Protein AF-V5GC15-F1 (afdb_monomer)

Nearest PDB structures (foldseek):
  6skg-assembly1_Bf  TM=6.246E-01  e=8.481E-03  Thermococcus kodakarensis
  5b0o-assembly1_A  TM=6.763E-01  e=3.079E-02  Salmonella enterica subsp. enterica serovar Typhimurium str. LT2
  5b0o-assembly3_C  TM=6.846E-01  e=6.380E-02  Salmonella enterica subsp. enterica serovar Typhimurium str. LT2
  2gpj-assembly1_A  TM=6.402E-01  e=5.077E-01  Shewanella putrefaciens CN-32
  2xzl-assembly1_A  TM=5.345E-01  e=3.242E-01  Saccharomyces cerevisiae

Secondary structure (DSSP, 8-state):
-EE--EEETTEEEEE-TTGGGT-S---TT-EEEEE-SS-TTSPPEEEEEEEE-SSEEEEEE-HHHHHH-SS--EEEEEE--HHHHHHHHHHHHHHHHHT-HHHHS-SS------S----HHHHTTS--------------

Foldseek 3Di:
DKFWFDDDDQWTKTFDPPVQVCVVVDDFFKKKWWADPVDPPDDIWIWTFHDDDNGITTIHTPPVCVVVRDGDITDIDIGGDCVVVVVVVVCVVCCCVPVNCCRVPNPDDDDDPDPDDDDVVNVPPPDPDDDDDDDDDDDD

Structure (mmCIF, N/CA/C/O backbone):
data_AF-V5GC15-F1
#
_entry.id   AF-V5GC15-F1
#
loop_
_atom_site.group_PDB
_atom_site.id
_atom_site.type_symbol
_atom_site.label_atom_id
_atom_site.label_alt_id
_atom_site.label_comp_id
_atom_site.label_asym_id
_atom_site.label_entity_id
_atom_site.label_seq_id
_atom_site.pdbx_PDB_ins_code
_atom_site.Cartn_x
_atom_site.Cartn_y
_atom_site.Cartn_z
_atom_site.occupancy
_atom_site.B_iso_or_equiv
_atom_site.auth_seq_id
_atom_site.auth_comp_id
_atom_site.auth_asym_id
_atom_site.auth_atom_id
_atom_site.pdbx_PDB_model_num
ATOM 1 N N . ASP A 1 1 ? -13.168 9.710 4.640 1.00 65.94 1 ASP A N 1
ATOM 2 C CA . ASP A 1 1 ? -14.064 8.603 5.012 1.00 65.94 1 ASP A CA 1
ATOM 3 C C . ASP A 1 1 ? -13.703 8.046 6.367 1.00 65.94 1 ASP A C 1
ATOM 5 O O . ASP A 1 1 ? -12.525 8.026 6.722 1.00 65.94 1 ASP A O 1
ATOM 9 N N . LYS A 1 2 ? -14.730 7.679 7.137 1.00 83.88 2 LYS A N 1
ATOM 10 C CA . LYS A 1 2 ? -14.585 6.936 8.389 1.00 83.88 2 LYS A CA 1
ATOM 11 C C . LYS A 1 2 ? -14.631 5.451 8.054 1.00 83.88 2 LYS A C 1
ATOM 13 O O . LYS A 1 2 ? -15.447 5.060 7.225 1.00 83.88 2 LYS A O 1
ATOM 18 N N . ALA A 1 3 ? -13.772 4.659 8.673 1.00 87.31 3 ALA A N 1
ATOM 19 C CA . ALA A 1 3 ? -13.795 3.215 8.540 1.00 87.31 3 ALA A CA 1
ATOM 20 C C . ALA A 1 3 ? -13.461 2.561 9.879 1.00 87.31 3 ALA A C 1
ATOM 22 O O . ALA A 1 3 ? -12.637 3.072 10.646 1.00 87.31 3 ALA A O 1
ATOM 23 N N . CYS A 1 4 ? -14.080 1.414 10.119 1.00 92.81 4 CYS A N 1
ATOM 24 C CA . CYS A 1 4 ? -13.675 0.484 11.154 1.00 92.81 4 CYS A CA 1
ATOM 25 C C . CYS A 1 4 ? -12.743 -0.577 10.552 1.00 92.81 4 CYS A C 1
ATOM 27 O O . CYS A 1 4 ? -12.696 -0.794 9.337 1.00 92.81 4 CYS A O 1
ATOM 29 N N . PHE A 1 5 ? -11.974 -1.224 11.417 1.00 94.25 5 PHE A N 1
ATOM 30 C CA . PHE A 1 5 ? -11.102 -2.324 11.055 1.00 94.25 5 PHE A CA 1
ATOM 31 C C . PHE A 1 5 ? -11.655 -3.633 11.601 1.00 94.25 5 PHE A C 1
ATOM 33 O O . PHE A 1 5 ? -12.234 -3.677 12.684 1.00 94.25 5 PHE A O 1
ATOM 40 N N . ILE A 1 6 ? -11.412 -4.718 10.875 1.00 94.88 6 ILE A N 1
ATOM 41 C CA . ILE A 1 6 ? -11.763 -6.067 11.317 1.00 94.88 6 ILE A CA 1
ATOM 42 C C . ILE A 1 6 ? -10.481 -6.742 11.825 1.00 94.88 6 ILE A C 1
ATOM 44 O O . ILE A 1 6 ? -9.557 -6.937 11.026 1.00 94.88 6 ILE A O 1
ATOM 48 N N . PRO A 1 7 ? -10.380 -7.094 13.121 1.00 94.12 7 PRO A N 1
ATOM 49 C CA . PRO A 1 7 ? -9.256 -7.873 13.629 1.00 94.12 7 PRO A CA 1
ATOM 50 C C . PRO A 1 7 ? -9.195 -9.247 12.957 1.00 94.12 7 PRO A C 1
ATOM 52 O O . PRO A 1 7 ? -10.193 -9.966 12.901 1.00 94.12 7 PRO A O 1
ATOM 55 N N . TYR A 1 8 ? -8.024 -9.618 12.446 1.00 93.94 8 TYR A N 1
ATOM 56 C CA . TYR A 1 8 ? -7.781 -10.922 11.834 1.00 93.94 8 TYR A CA 1
ATOM 57 C C . TYR A 1 8 ? -6.325 -11.324 12.064 1.00 93.94 8 TYR A C 1
ATOM 59 O O . TYR A 1 8 ? -5.417 -10.727 11.481 1.00 93.94 8 TYR A O 1
ATOM 67 N N . GLU A 1 9 ? -6.108 -12.352 12.887 1.00 92.38 9 GLU A N 1
ATOM 68 C CA . GLU A 1 9 ? -4.765 -12.779 13.305 1.00 92.38 9 GLU A CA 1
ATOM 69 C C . GLU A 1 9 ? -3.941 -11.566 13.796 1.00 92.38 9 GLU A C 1
ATOM 71 O O . GLU A 1 9 ? -4.405 -10.819 14.653 1.00 92.38 9 GLU A O 1
ATOM 76 N N . ASP A 1 10 ? -2.763 -11.326 13.212 1.00 92.75 10 ASP A N 1
ATOM 77 C CA . ASP A 1 10 ? -1.878 -10.201 13.540 1.00 92.75 10 ASP A CA 1
ATOM 78 C C . ASP A 1 10 ? -2.120 -8.948 12.667 1.00 92.75 10 ASP A C 1
ATOM 80 O O . ASP A 1 10 ? -1.217 -8.111 12.492 1.00 92.75 10 ASP A O 1
ATOM 84 N N . PHE A 1 11 ? -3.295 -8.841 12.041 1.00 96.44 11 PHE A N 1
ATOM 85 C CA . PHE A 1 11 ? -3.646 -7.788 11.090 1.00 96.44 11 PHE A CA 1
ATOM 86 C C . PHE A 1 11 ? -4.961 -7.095 11.447 1.00 96.44 11 PHE A C 1
ATOM 88 O O . PHE A 1 11 ? -5.868 -7.665 12.049 1.00 96.44 11 PHE A O 1
ATOM 95 N N . LEU A 1 12 ? -5.069 -5.850 10.988 1.00 96.00 12 LEU A N 1
ATOM 96 C CA . LEU A 1 12 ? -6.317 -5.101 10.938 1.00 96.00 12 LEU A CA 1
ATOM 97 C C . LEU A 1 12 ? -6.746 -4.988 9.476 1.00 96.00 12 LEU A C 1
ATOM 99 O O . LEU A 1 12 ? -6.004 -4.465 8.641 1.00 96.00 12 LEU A O 1
ATOM 103 N N . LEU A 1 13 ? -7.917 -5.525 9.147 1.00 95.12 13 LEU A N 1
ATOM 104 C CA . LEU A 1 13 ? -8.446 -5.500 7.787 1.00 95.12 13 LEU A CA 1
ATOM 105 C C . LEU A 1 13 ? -9.234 -4.218 7.570 1.00 95.12 13 LEU A C 1
ATOM 107 O O . LEU A 1 13 ? -10.092 -3.872 8.375 1.00 95.12 13 LEU A O 1
ATOM 111 N N . LEU A 1 14 ? -8.960 -3.554 6.453 1.00 93.31 14 LEU A N 1
ATOM 112 C CA . LEU A 1 14 ? -9.747 -2.437 5.948 1.00 93.31 14 LEU A CA 1
ATOM 113 C C . LEU A 1 14 ? -10.526 -2.906 4.720 1.00 93.31 14 LEU A C 1
ATOM 115 O O . LEU A 1 14 ? -9.918 -3.335 3.733 1.00 93.31 14 LEU A O 1
ATOM 119 N N . GLU A 1 15 ? -11.853 -2.845 4.785 1.00 90.62 15 GLU A N 1
ATOM 120 C CA . GLU A 1 15 ? -12.709 -3.086 3.624 1.00 90.62 15 GLU A CA 1
ATOM 121 C C . GLU A 1 15 ? -12.656 -1.878 2.685 1.00 90.62 15 GLU A C 1
ATOM 123 O O . GLU A 1 15 ? -12.752 -0.728 3.114 1.00 90.62 15 GLU A O 1
ATOM 128 N N . ILE A 1 16 ? -12.447 -2.141 1.396 1.00 84.50 16 ILE A N 1
ATOM 129 C CA . ILE A 1 16 ? -12.393 -1.108 0.364 1.00 84.50 16 ILE A CA 1
ATOM 130 C C . ILE A 1 16 ? -13.253 -1.569 -0.801 1.00 84.50 16 ILE A C 1
ATOM 132 O O . ILE A 1 16 ? -12.946 -2.560 -1.475 1.00 84.50 16 ILE A O 1
ATOM 136 N N . GLU A 1 17 ? -14.329 -0.828 -1.047 1.00 77.19 17 GLU A N 1
ATOM 137 C CA . GLU A 1 17 ? -15.184 -1.051 -2.204 1.00 77.19 17 GLU A CA 1
ATOM 138 C C . GLU A 1 17 ? -14.372 -0.912 -3.498 1.00 77.19 17 GLU A C 1
ATOM 140 O O . GLU A 1 17 ? -13.526 -0.029 -3.639 1.00 77.19 17 GLU A O 1
ATOM 145 N N . ASN A 1 18 ? -14.620 -1.810 -4.452 1.00 68.44 18 ASN A N 1
ATOM 146 C CA . ASN A 1 18 ? -13.980 -1.820 -5.773 1.00 68.44 18 ASN A CA 1
ATOM 147 C C . ASN A 1 18 ? -12.443 -1.956 -5.766 1.00 68.44 18 ASN A C 1
ATOM 149 O O . ASN A 1 18 ? -11.779 -1.638 -6.753 1.00 68.44 18 ASN A O 1
ATOM 153 N N . LEU A 1 19 ? -11.852 -2.527 -4.709 1.00 6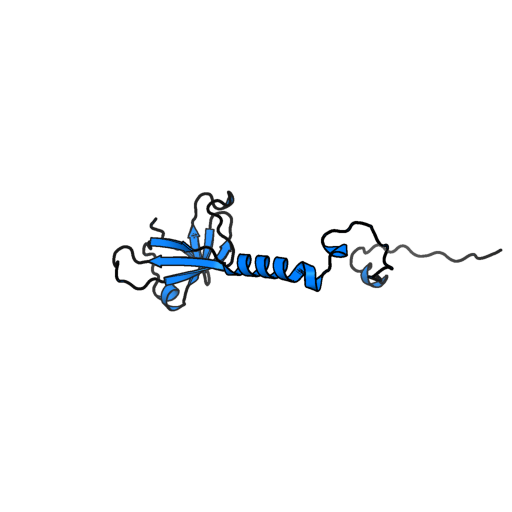8.06 19 LEU A N 1
ATOM 154 C CA . LEU A 1 19 ? -10.411 -2.814 -4.649 1.00 68.06 19 LEU A CA 1
ATOM 155 C C . LEU A 1 19 ? -9.916 -3.669 -5.837 1.00 68.06 19 LEU A C 1
ATOM 157 O O . LEU A 1 19 ? -8.820 -3.445 -6.358 1.00 68.06 19 LEU A O 1
ATOM 161 N N . SER A 1 20 ? -10.742 -4.603 -6.322 1.00 61.19 20 SER A N 1
ATOM 162 C CA . SER A 1 20 ? -10.445 -5.434 -7.497 1.00 61.19 20 SER A CA 1
ATOM 163 C C . SER A 1 20 ? -10.303 -4.643 -8.803 1.00 61.19 20 SER A C 1
ATOM 165 O O . SER A 1 20 ? -9.629 -5.113 -9.719 1.00 61.19 20 SER A O 1
ATOM 167 N N . GLU A 1 21 ? -10.861 -3.431 -8.892 1.00 62.88 21 GLU A N 1
ATOM 168 C CA . GLU A 1 21 ? -10.718 -2.542 -10.057 1.00 62.88 21 GLU A CA 1
ATOM 169 C C . GLU A 1 21 ? -9.375 -1.784 -10.076 1.00 62.88 21 GLU A C 1
ATOM 171 O O . GLU A 1 21 ? -9.104 -1.014 -10.999 1.00 62.88 21 GLU A O 1
ATOM 176 N N . ARG A 1 22 ? -8.498 -2.008 -9.079 1.00 60.31 22 ARG A N 1
ATOM 177 C CA . ARG A 1 22 ? -7.205 -1.314 -8.894 1.00 60.31 22 ARG A CA 1
ATOM 178 C C . ARG A 1 22 ? -7.330 0.211 -8.759 1.00 60.31 22 ARG A C 1
ATOM 180 O O . ARG A 1 22 ? -6.350 0.932 -8.978 1.00 60.31 22 ARG A O 1
ATOM 187 N N . ARG A 1 23 ? -8.512 0.717 -8.398 1.00 62.56 23 ARG A N 1
ATOM 188 C CA . ARG A 1 23 ? -8.752 2.128 -8.082 1.00 62.56 23 ARG A CA 1
ATOM 189 C C . ARG A 1 23 ? -9.539 2.229 -6.773 1.00 62.56 23 ARG A C 1
ATOM 191 O O . ARG A 1 23 ? -10.684 1.800 -6.750 1.00 62.56 23 ARG A O 1
ATOM 198 N N . PRO A 1 24 ? -8.953 2.812 -5.713 1.00 63.44 24 PRO A N 1
ATOM 199 C CA . PRO A 1 24 ? -7.611 3.408 -5.645 1.00 63.44 24 PRO A CA 1
ATOM 200 C C . PRO A 1 24 ? -6.470 2.379 -5.790 1.00 63.44 24 PRO A C 1
ATOM 202 O O . PRO A 1 24 ? -6.609 1.211 -5.438 1.00 63.44 24 PRO A O 1
ATOM 205 N N . SER A 1 25 ? -5.328 2.813 -6.340 1.00 78.81 25 SER A N 1
ATOM 206 C CA . SER A 1 25 ? -4.153 1.963 -6.582 1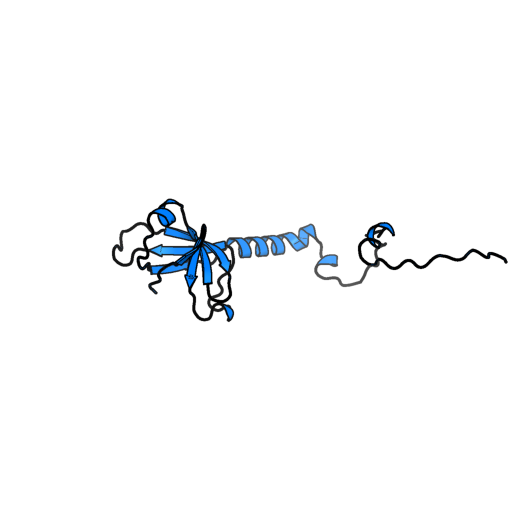.00 78.81 25 SER A CA 1
ATOM 207 C C . SER A 1 25 ? -3.387 1.716 -5.282 1.00 78.81 25 SER A C 1
ATOM 209 O O . SER A 1 25 ? -2.387 2.381 -5.013 1.00 78.81 25 SER A O 1
ATOM 211 N N . ILE A 1 26 ? -3.887 0.798 -4.464 1.00 86.00 26 ILE A N 1
ATOM 212 C CA . ILE A 1 26 ? -3.253 0.409 -3.206 1.00 86.00 26 ILE A CA 1
ATOM 213 C C . ILE A 1 26 ? -2.295 -0.740 -3.481 1.00 86.00 26 ILE A C 1
ATOM 215 O O . ILE A 1 26 ? -2.684 -1.776 -4.025 1.00 86.00 26 ILE A O 1
ATOM 219 N N . VAL A 1 27 ? -1.036 -0.555 -3.104 1.00 86.25 27 VAL A N 1
ATOM 220 C CA . VAL A 1 27 ? 0.018 -1.552 -3.279 1.00 86.25 27 VAL A CA 1
ATOM 221 C C . VAL A 1 27 ? 0.678 -1.902 -1.953 1.00 86.25 27 VAL A C 1
ATOM 223 O O . VAL A 1 27 ? 0.577 -1.191 -0.955 1.00 86.25 27 VAL A O 1
ATOM 226 N N . LEU A 1 28 ? 1.385 -3.030 -1.951 1.00 90.12 28 LEU A N 1
ATOM 227 C CA . LEU A 1 28 ? 2.189 -3.449 -0.810 1.00 90.12 28 LEU A CA 1
ATOM 228 C C . LEU A 1 28 ? 3.189 -2.355 -0.422 1.00 90.12 28 LEU A C 1
ATOM 230 O O . LEU A 1 28 ? 3.910 -1.821 -1.270 1.00 90.12 28 LEU A O 1
ATOM 234 N N . GLY A 1 29 ? 3.254 -2.059 0.872 1.00 90.56 29 GLY A N 1
ATOM 235 C CA . GLY A 1 29 ? 4.133 -1.033 1.419 1.00 90.56 29 GLY A CA 1
ATOM 236 C C . GLY A 1 29 ? 3.553 0.381 1.427 1.00 90.56 29 GLY A C 1
ATOM 237 O O . GLY A 1 29 ? 4.238 1.285 1.912 1.00 90.56 29 GLY A O 1
ATOM 238 N N . ASP A 1 30 ? 2.344 0.596 0.899 1.00 91.38 30 ASP A N 1
ATOM 239 C CA . ASP A 1 30 ? 1.630 1.859 1.091 1.00 91.38 30 ASP A CA 1
ATOM 240 C C . ASP A 1 30 ? 1.329 2.076 2.572 1.00 91.38 30 ASP A C 1
ATOM 242 O O . ASP A 1 30 ? 1.084 1.133 3.329 1.00 91.38 30 ASP A O 1
ATOM 246 N N . LYS A 1 31 ? 1.367 3.338 2.992 1.00 93.50 31 LYS A N 1
ATOM 247 C CA . LYS A 1 31 ? 1.077 3.717 4.370 1.00 93.50 31 LYS A CA 1
ATOM 248 C C . LYS A 1 31 ? -0.400 4.041 4.514 1.00 93.50 31 LYS A C 1
ATOM 250 O O . LYS A 1 31 ? -0.999 4.657 3.634 1.00 93.50 31 LYS A O 1
ATOM 255 N N . VAL A 1 32 ? -0.963 3.686 5.654 1.00 93.44 32 VAL A N 1
ATOM 256 C CA . VAL A 1 32 ? -2.319 4.038 6.057 1.00 93.44 32 VAL A CA 1
ATOM 257 C C . VAL A 1 32 ? -2.229 4.807 7.360 1.00 93.44 32 VAL A C 1
ATOM 259 O O . VAL A 1 32 ? -1.678 4.314 8.336 1.00 93.44 32 VAL A O 1
ATOM 262 N N . ILE A 1 33 ? -2.741 6.030 7.360 1.00 94.25 33 ILE A N 1
ATOM 263 C CA . ILE A 1 33 ? -2.819 6.880 8.542 1.00 94.25 33 ILE A CA 1
ATOM 264 C C . ILE A 1 33 ? -4.247 6.805 9.072 1.00 94.25 33 ILE A C 1
ATOM 266 O O . ILE A 1 33 ? -5.190 7.082 8.328 1.00 94.25 33 ILE A O 1
ATOM 270 N N . ALA A 1 34 ? -4.388 6.410 10.333 1.00 93.88 34 ALA A N 1
ATOM 271 C CA . ALA A 1 34 ? -5.648 6.367 11.056 1.00 93.88 34 ALA A CA 1
ATOM 272 C C . ALA A 1 34 ? -5.667 7.480 12.111 1.00 93.88 34 ALA A C 1
ATOM 274 O O . ALA A 1 34 ? -4.835 7.495 13.020 1.00 93.88 34 ALA A O 1
ATOM 275 N N . SER A 1 35 ? -6.626 8.396 11.986 1.00 93.38 35 SER A N 1
ATOM 276 C CA . SER A 1 35 ? -6.807 9.538 12.888 1.00 93.38 35 SER A CA 1
ATOM 277 C C . SER A 1 35 ? -8.148 9.435 13.601 1.00 93.38 35 SER A C 1
ATOM 279 O O . SER A 1 35 ? -9.158 9.096 12.979 1.00 93.38 35 SER A O 1
ATOM 281 N N . ASP A 1 36 ? -8.176 9.744 14.895 1.00 90.94 36 ASP A N 1
ATOM 282 C CA . ASP A 1 36 ? -9.422 9.797 15.660 1.00 90.94 36 ASP A CA 1
ATOM 283 C C . ASP A 1 36 ? -10.281 10.981 15.164 1.00 90.94 36 ASP A C 1
ATOM 285 O O . ASP A 1 36 ? -9.854 12.137 15.267 1.00 90.94 36 ASP A O 1
ATOM 289 N N . PRO A 1 37 ? -11.484 10.739 14.608 1.00 87.06 37 PRO A N 1
ATOM 290 C CA . PRO A 1 37 ? -12.321 11.804 14.063 1.00 87.06 37 PRO A CA 1
ATOM 291 C C . PRO A 1 37 ? -12.861 12.757 15.141 1.00 87.06 37 PRO A C 1
ATOM 293 O O . PRO A 1 37 ? -13.209 13.897 14.823 1.00 87.06 37 PRO A O 1
ATOM 296 N N . SER A 1 38 ? -12.941 12.305 16.394 1.00 85.38 38 SER A N 1
ATOM 297 C CA . SER A 1 38 ? -13.448 13.078 17.531 1.00 85.38 38 SER A CA 1
ATOM 298 C C . SER A 1 38 ? -12.352 13.919 18.183 1.00 85.38 38 SER A C 1
ATOM 300 O O . SER A 1 38 ? -12.634 14.980 18.741 1.00 85.38 38 SER A O 1
ATOM 302 N N . ASN A 1 39 ? -11.092 13.490 18.073 1.00 85.69 39 ASN A N 1
ATOM 303 C CA . ASN A 1 39 ? -9.945 14.179 18.652 1.00 85.69 39 ASN A CA 1
ATOM 304 C C . ASN A 1 39 ? -8.987 14.707 17.573 1.00 85.69 39 ASN A C 1
ATOM 306 O O . ASN A 1 39 ? -7.981 14.080 17.249 1.00 85.69 39 ASN A O 1
ATOM 310 N N . LYS A 1 40 ? -9.255 15.919 17.070 1.00 76.38 40 LYS A N 1
ATOM 311 C CA . LYS A 1 40 ? -8.435 16.568 16.026 1.00 76.38 40 LYS A CA 1
ATOM 312 C C . LYS A 1 40 ? -6.980 16.853 16.429 1.00 76.38 40 LYS A C 1
ATOM 314 O O . LYS A 1 40 ? -6.153 17.047 15.548 1.00 76.38 40 LYS A O 1
ATOM 319 N N . ASN A 1 41 ? -6.679 16.893 17.728 1.00 80.44 41 ASN A N 1
ATOM 320 C CA . ASN A 1 41 ? -5.321 17.048 18.264 1.00 80.44 41 ASN A CA 1
ATOM 321 C C . ASN A 1 41 ? -4.743 15.716 18.779 1.00 80.44 41 ASN A C 1
ATOM 323 O O . ASN A 1 41 ? -3.718 15.705 19.464 1.00 80.44 41 ASN A O 1
ATOM 327 N N . GLY A 1 42 ? -5.424 14.603 18.501 1.00 81.25 42 GLY A N 1
ATOM 328 C CA . GLY A 1 42 ? -4.992 13.268 18.876 1.00 81.25 42 GLY A CA 1
ATOM 329 C C . GLY A 1 42 ? -3.756 12.813 18.105 1.00 81.25 42 GLY A C 1
ATOM 330 O O . GLY A 1 42 ? -3.354 13.408 17.108 1.00 81.25 42 GLY A O 1
ATOM 331 N N . MET A 1 43 ? -3.145 11.733 18.589 1.00 88.00 43 MET A N 1
ATOM 332 C CA . MET A 1 43 ? -2.070 11.062 17.864 1.00 88.00 43 MET A CA 1
ATOM 333 C C . MET A 1 43 ? -2.636 10.294 16.669 1.00 88.00 43 MET A C 1
ATOM 335 O O . MET A 1 43 ? -3.598 9.539 16.815 1.00 88.00 43 MET A O 1
ATOM 339 N N . ASP A 1 44 ? -1.984 10.454 15.523 1.00 92.75 44 ASP A N 1
ATOM 340 C CA . ASP A 1 44 ? -2.214 9.636 14.340 1.00 92.75 44 ASP A CA 1
ATOM 341 C C . ASP A 1 44 ? -1.485 8.296 14.468 1.00 92.75 44 ASP A C 1
ATOM 343 O O . ASP A 1 44 ? -0.347 8.224 14.945 1.00 92.75 44 ASP A O 1
ATOM 347 N N . PHE A 1 45 ? -2.122 7.234 13.986 1.00 93.50 45 PHE A N 1
ATOM 348 C CA . PHE A 1 45 ? -1.539 5.900 13.950 1.00 93.50 45 PHE A CA 1
ATOM 349 C C . PHE A 1 45 ? -1.146 5.539 12.523 1.00 93.50 45 PHE A C 1
ATOM 351 O O . PHE A 1 45 ? -1.961 5.598 11.603 1.00 93.50 45 PHE A O 1
ATOM 358 N N . GLU A 1 46 ? 0.115 5.154 12.336 1.00 94.56 46 GLU A N 1
ATOM 359 C CA . GLU A 1 46 ? 0.626 4.700 11.046 1.00 94.56 46 GLU A CA 1
ATOM 360 C C . GLU A 1 46 ? 0.560 3.170 10.963 1.00 94.56 46 GLU A C 1
ATOM 362 O O . GLU A 1 46 ? 1.068 2.452 11.828 1.00 94.56 46 GLU A O 1
ATOM 367 N N . GLY A 1 47 ? -0.058 2.684 9.893 1.00 94.56 47 GLY A N 1
ATOM 368 C CA . GLY A 1 47 ? -0.060 1.294 9.473 1.00 94.56 47 GLY A CA 1
ATOM 369 C C . GLY A 1 47 ? 0.513 1.140 8.071 1.00 94.56 47 GLY A C 1
ATOM 370 O O . GLY A 1 47 ? 0.621 2.098 7.306 1.00 94.56 47 GLY A O 1
ATOM 371 N N . CYS A 1 48 ? 0.893 -0.083 7.725 1.00 94.94 48 CYS A N 1
ATOM 372 C CA . CYS A 1 48 ? 1.443 -0.423 6.418 1.00 94.94 48 CYS A CA 1
ATOM 373 C C . CYS A 1 48 ? 0.626 -1.536 5.759 1.00 94.94 48 CYS A C 1
ATOM 375 O O . CYS A 1 48 ? 0.242 -2.506 6.418 1.00 94.94 48 CYS A O 1
ATOM 377 N N . VAL A 1 49 ? 0.393 -1.407 4.453 1.00 94.12 49 VAL A N 1
ATOM 378 C CA . VAL A 1 49 ? -0.259 -2.429 3.632 1.00 94.12 49 VAL A CA 1
ATOM 379 C C . VAL A 1 49 ? 0.666 -3.629 3.475 1.00 94.12 49 VAL A C 1
ATOM 381 O O . VAL A 1 49 ? 1.693 -3.556 2.798 1.00 94.12 49 VAL A O 1
ATOM 384 N N . HIS A 1 50 ? 0.280 -4.750 4.082 1.00 94.31 50 HIS A N 1
ATOM 385 C CA . HIS A 1 50 ? 1.061 -5.985 4.074 1.00 94.31 50 HIS A CA 1
ATOM 386 C C . HIS A 1 50 ? 0.542 -7.018 3.071 1.00 94.31 50 HIS A C 1
ATOM 388 O O . HIS A 1 50 ? 1.318 -7.795 2.519 1.00 94.31 50 HIS A O 1
ATOM 394 N N . LYS A 1 51 ? -0.768 -7.019 2.806 1.00 92.62 51 LYS A N 1
ATOM 395 C CA . LYS A 1 51 ? -1.406 -7.879 1.803 1.00 92.62 51 LYS A CA 1
ATOM 396 C C . LYS A 1 51 ? -2.628 -7.176 1.221 1.00 92.62 51 LYS A C 1
ATOM 398 O O . LYS A 1 51 ? -3.322 -6.450 1.927 1.00 92.62 51 LYS A O 1
ATOM 403 N N . VAL A 1 52 ? -2.899 -7.408 -0.060 1.00 90.25 52 VAL A N 1
ATOM 404 C CA . VAL A 1 52 ? -4.081 -6.888 -0.762 1.00 90.25 52 VAL A CA 1
ATOM 405 C C . VAL A 1 52 ? -4.911 -8.082 -1.225 1.00 90.25 52 VAL A C 1
ATOM 407 O O . VAL A 1 52 ? -4.423 -8.919 -1.982 1.00 90.25 52 VAL A O 1
ATOM 410 N N . GLY A 1 53 ? -6.130 -8.204 -0.704 1.00 87.88 53 GLY A N 1
ATOM 411 C CA . GLY A 1 53 ? -7.120 -9.191 -1.130 1.00 87.88 53 GLY A CA 1
ATOM 412 C C . GLY A 1 53 ? -8.074 -8.625 -2.185 1.00 87.88 53 GLY A C 1
ATOM 413 O O . GLY A 1 53 ? -7.852 -7.549 -2.729 1.00 87.88 53 GLY A O 1
ATOM 414 N N . ALA A 1 54 ? -9.166 -9.343 -2.460 1.00 83.56 54 ALA A N 1
ATOM 415 C CA . ALA A 1 54 ? -10.161 -8.904 -3.445 1.00 83.56 54 ALA A CA 1
ATOM 416 C C . ALA A 1 54 ? -11.013 -7.712 -2.964 1.00 83.56 54 ALA A C 1
ATOM 418 O O . ALA A 1 54 ? -11.349 -6.845 -3.763 1.00 83.56 54 ALA A O 1
ATOM 419 N N . LYS A 1 55 ? -11.356 -7.683 -1.669 1.00 87.19 55 LYS A N 1
ATOM 420 C CA . LYS A 1 55 ? -12.187 -6.640 -1.027 1.00 87.19 55 LYS A CA 1
ATOM 421 C C . LYS A 1 55 ? -11.566 -6.030 0.232 1.00 87.19 55 LYS A C 1
ATOM 423 O O . LYS A 1 55 ? -12.047 -5.025 0.736 1.00 87.19 55 LYS A O 1
ATOM 428 N N . HIS A 1 56 ? -10.498 -6.643 0.739 1.00 91.12 56 HIS A N 1
ATOM 429 C CA . HIS A 1 56 ? -9.876 -6.266 2.003 1.00 91.12 56 HIS A CA 1
ATOM 430 C C . HIS A 1 56 ? -8.393 -5.993 1.808 1.00 91.12 56 HIS A C 1
ATOM 432 O O . HIS A 1 56 ? -7.706 -6.715 1.078 1.00 91.12 56 HIS A O 1
ATOM 438 N N . VAL A 1 57 ? -7.893 -4.994 2.522 1.00 92.88 57 VAL A N 1
ATOM 439 C CA . VAL A 1 57 ? -6.468 -4.712 2.661 1.00 92.88 57 VAL A CA 1
ATOM 440 C C . VAL A 1 57 ? -6.036 -5.091 4.070 1.00 92.88 57 VAL A C 1
ATOM 442 O O . VAL A 1 57 ? -6.670 -4.697 5.042 1.00 92.88 57 VAL A O 1
ATOM 445 N N . PHE A 1 58 ? -4.956 -5.857 4.180 1.00 95.75 58 PHE A N 1
ATOM 446 C CA . PHE A 1 58 ? -4.404 -6.303 5.453 1.00 95.75 58 PHE A CA 1
ATOM 447 C C . PHE A 1 58 ? -3.356 -5.297 5.902 1.00 95.75 58 PHE A C 1
ATOM 449 O O . PHE A 1 58 ? -2.324 -5.121 5.240 1.00 95.75 58 PHE A O 1
ATOM 456 N N . LEU A 1 59 ? -3.630 -4.638 7.021 1.00 95.88 59 LEU A N 1
ATOM 457 C CA . LEU A 1 59 ? -2.797 -3.584 7.568 1.00 95.88 59 LEU A CA 1
ATOM 458 C C . LEU A 1 59 ? -2.087 -4.070 8.820 1.00 95.88 59 LEU A C 1
ATOM 460 O O . LEU A 1 59 ? -2.666 -4.752 9.668 1.00 95.88 59 LEU A O 1
ATOM 464 N N . LYS A 1 60 ? -0.826 -3.669 8.950 1.00 96.31 60 LYS A N 1
ATOM 465 C CA . LYS A 1 60 ? -0.0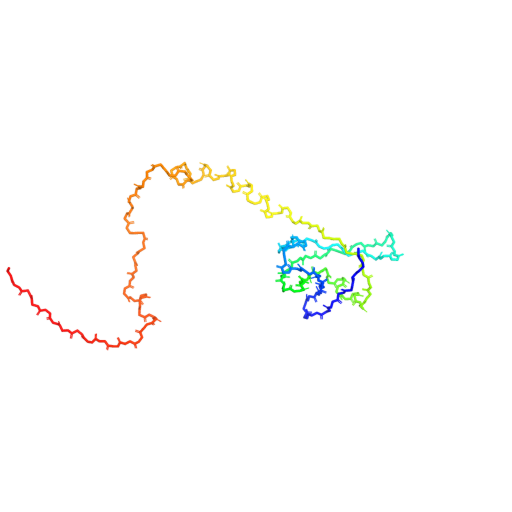60 -3.843 10.180 1.00 96.31 60 LYS A CA 1
ATOM 466 C C . LYS A 1 60 ? 0.259 -2.473 10.759 1.00 96.31 60 LYS A C 1
ATOM 468 O O . LYS A 1 60 ? 1.008 -1.711 10.149 1.00 96.31 60 LYS A O 1
ATOM 473 N N . PHE A 1 61 ? -0.348 -2.165 11.899 1.00 95.44 61 PHE A N 1
ATOM 474 C CA . PHE A 1 61 ? -0.076 -0.971 12.697 1.00 95.44 61 PHE A CA 1
ATOM 475 C C . PHE A 1 61 ? 0.954 -1.265 13.793 1.00 95.44 61 PHE A C 1
ATOM 477 O O . PHE A 1 61 ? 1.388 -2.407 13.965 1.00 95.44 61 PHE A O 1
ATOM 484 N N . SER A 1 62 ? 1.344 -0.232 14.542 1.00 93.25 62 SER A N 1
ATOM 485 C CA . SER A 1 62 ? 2.102 -0.412 15.781 1.00 93.25 62 SER A CA 1
ATOM 486 C C . SER A 1 62 ? 1.309 -1.244 16.795 1.00 93.25 62 SER A C 1
ATOM 488 O O . SER A 1 62 ? 0.079 -1.188 16.828 1.00 93.25 62 SER A O 1
ATOM 490 N N . GLN A 1 63 ? 2.013 -1.992 17.652 1.00 92.19 63 GLN A N 1
ATOM 491 C CA . GLN A 1 63 ? 1.371 -2.842 18.663 1.00 92.19 63 GLN A CA 1
ATOM 492 C C . GLN A 1 63 ? 0.448 -2.035 19.588 1.00 92.19 63 GLN A C 1
ATOM 494 O O . GLN A 1 63 ? -0.662 -2.455 19.872 1.00 92.19 63 GLN A O 1
ATOM 499 N N . ILE A 1 64 ? 0.862 -0.815 19.946 1.00 92.12 64 ILE A N 1
ATOM 500 C CA . ILE A 1 64 ? 0.069 0.115 20.762 1.00 92.12 64 ILE A CA 1
ATOM 501 C C . ILE A 1 64 ? -1.312 0.367 20.142 1.00 92.12 64 ILE A C 1
ATOM 503 O O . ILE A 1 64 ? -2.298 0.476 20.865 1.00 92.12 64 ILE A O 1
ATOM 507 N N . PHE A 1 65 ? -1.394 0.482 18.813 1.00 92.81 65 PHE A N 1
ATOM 508 C CA . PHE A 1 65 ? -2.674 0.677 18.142 1.00 92.81 65 PHE A CA 1
ATOM 509 C C . PHE A 1 65 ? -3.501 -0.605 18.106 1.00 92.81 65 PHE A C 1
ATOM 511 O O . PHE A 1 65 ? -4.692 -0.542 18.383 1.00 92.81 65 PHE A O 1
ATOM 518 N N . HIS A 1 66 ? -2.877 -1.751 17.813 1.00 92.50 66 HIS A N 1
ATOM 519 C CA . HIS A 1 66 ? -3.551 -3.055 17.840 1.00 92.50 66 HIS A CA 1
ATOM 520 C C . HIS A 1 66 ? -4.178 -3.348 19.204 1.00 92.50 66 HIS A C 1
ATOM 522 O O . HIS A 1 66 ? -5.340 -3.727 19.259 1.00 92.50 66 HIS A O 1
ATOM 528 N N . ASP A 1 67 ? -3.447 -3.090 20.289 1.00 91.62 67 ASP A N 1
ATOM 529 C CA . ASP A 1 67 ? -3.925 -3.338 21.654 1.00 91.62 67 ASP A CA 1
ATOM 530 C C . ASP A 1 67 ? -5.019 -2.346 22.078 1.00 91.62 67 ASP A C 1
ATOM 532 O O . ASP A 1 67 ? -5.905 -2.677 22.863 1.00 91.62 67 ASP A O 1
ATOM 536 N N . LYS A 1 68 ? -4.951 -1.103 21.582 1.00 90.50 68 LYS A N 1
ATOM 537 C CA . LYS A 1 68 ? -5.926 -0.047 21.891 1.00 90.50 68 LYS A CA 1
ATOM 538 C C . LYS A 1 68 ? -7.216 -0.186 21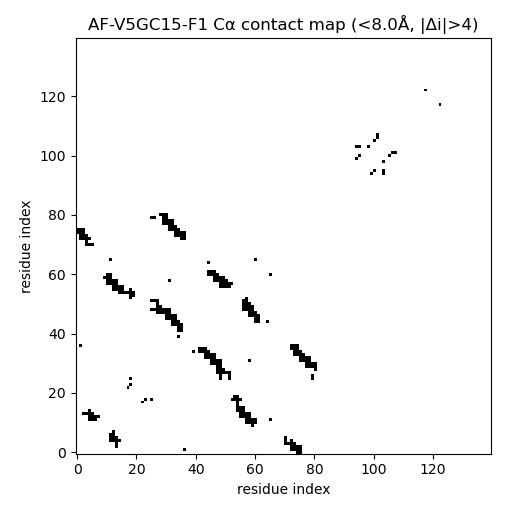.078 1.00 90.50 68 LYS A C 1
ATOM 540 O O . LYS A 1 68 ? -8.263 0.294 21.514 1.00 90.50 68 LYS A O 1
ATOM 545 N N . TYR A 1 69 ? -7.140 -0.748 19.877 1.00 91.94 69 TYR A N 1
ATOM 546 C CA . TYR A 1 69 ? -8.259 -0.781 18.948 1.00 91.94 69 TYR A CA 1
ATOM 547 C C . TYR A 1 69 ? -9.377 -1.702 19.450 1.00 91.94 69 TYR A C 1
ATOM 549 O O . TYR A 1 69 ? -9.165 -2.892 19.652 1.00 91.94 69 TYR A O 1
ATOM 557 N N . ASN A 1 70 ? -10.587 -1.156 19.602 1.00 91.00 70 ASN A N 1
ATOM 558 C CA . ASN A 1 70 ? -11.740 -1.887 20.140 1.00 91.00 70 ASN A CA 1
ATOM 559 C C . ASN A 1 70 ? -12.999 -1.778 19.257 1.00 91.00 70 ASN A C 1
ATOM 561 O O . ASN A 1 70 ? -14.119 -1.818 19.754 1.00 91.00 70 ASN A O 1
ATOM 565 N N . GLY A 1 71 ? -12.826 -1.608 17.941 1.00 89.69 71 GLY A N 1
ATOM 566 C CA . GLY A 1 71 ? -13.950 -1.501 16.996 1.00 89.69 71 GLY A CA 1
ATOM 567 C C . GLY A 1 71 ? -14.425 -0.074 16.704 1.00 89.69 71 GLY A C 1
ATOM 568 O O . GLY A 1 71 ? -15.410 0.102 15.995 1.00 89.69 71 GLY A O 1
ATOM 569 N N . GLU A 1 72 ? -13.728 0.941 17.216 1.00 91.44 72 GLU A N 1
ATOM 570 C CA . GLU A 1 72 ? -14.047 2.354 16.979 1.00 91.44 72 GLU A CA 1
ATOM 571 C C . GLU A 1 72 ? -13.844 2.760 15.502 1.00 91.44 72 GLU A C 1
ATOM 573 O O . GLU A 1 72 ? -13.056 2.149 14.768 1.00 91.44 72 GLU A O 1
ATOM 578 N N . ASP A 1 73 ? -14.510 3.837 15.081 1.00 92.06 73 ASP A N 1
ATOM 579 C CA . ASP A 1 73 ? -14.332 4.430 13.752 1.00 92.06 73 ASP A CA 1
ATOM 580 C C . ASP A 1 73 ? -13.102 5.341 13.697 1.00 92.06 73 ASP A C 1
ATOM 582 O O . ASP A 1 73 ? -12.948 6.262 14.503 1.00 92.06 73 ASP A O 1
ATOM 586 N N . TYR A 1 74 ? -12.281 5.170 12.661 1.00 93.00 74 TYR A N 1
ATOM 587 C CA . TYR A 1 74 ? -11.140 6.038 12.379 1.00 93.00 74 TYR A CA 1
ATOM 588 C C . TYR A 1 74 ? -11.285 6.737 11.031 1.00 93.00 74 TYR A C 1
ATOM 590 O O . TYR A 1 74 ? -11.794 6.181 10.060 1.00 93.00 74 TYR A O 1
ATOM 598 N N . SER A 1 75 ? -10.803 7.977 10.947 1.00 92.69 75 SER A N 1
ATOM 599 C CA . SER A 1 75 ? -10.620 8.654 9.666 1.00 92.69 75 SER A CA 1
ATOM 600 C C . SER A 1 75 ? -9.369 8.108 8.992 1.00 92.69 75 SER A C 1
ATOM 602 O O . SER A 1 75 ? -8.277 8.200 9.553 1.00 92.69 75 SER A O 1
ATOM 604 N N . ILE A 1 76 ? -9.520 7.573 7.780 1.00 91.12 76 ILE A N 1
ATOM 605 C CA . ILE A 1 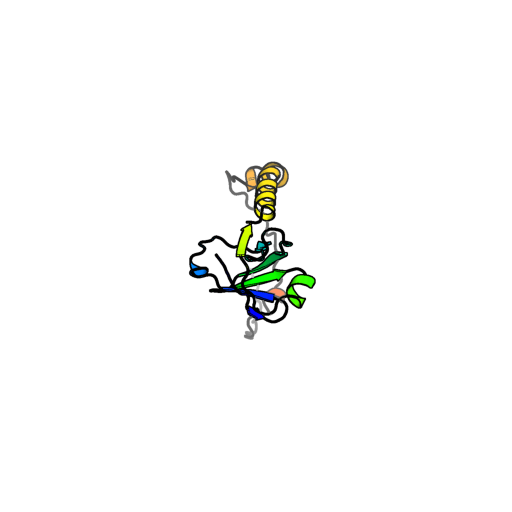76 ? -8.428 6.900 7.073 1.00 91.12 76 ILE A CA 1
ATOM 606 C C . ILE A 1 76 ? -7.861 7.777 5.962 1.00 91.12 76 ILE A C 1
ATOM 608 O O . ILE A 1 76 ? -8.593 8.333 5.141 1.00 91.12 76 ILE A O 1
ATOM 612 N N . LYS A 1 77 ? -6.531 7.853 5.900 1.00 91.50 77 LYS A N 1
ATOM 613 C CA . LYS A 1 77 ? -5.792 8.461 4.794 1.00 91.50 77 LYS A CA 1
ATOM 614 C C . LYS A 1 77 ? -4.722 7.506 4.288 1.00 91.50 77 LYS A C 1
ATOM 616 O O . LYS A 1 77 ? -3.807 7.135 5.016 1.00 91.50 77 LYS A O 1
ATOM 621 N N . ILE A 1 78 ? -4.800 7.161 3.009 1.00 89.69 78 ILE A N 1
ATOM 622 C CA . ILE A 1 78 ? -3.794 6.327 2.349 1.00 89.69 78 ILE A CA 1
ATOM 623 C C . ILE A 1 78 ? -2.707 7.232 1.769 1.00 89.69 78 ILE A C 1
ATOM 625 O O . ILE A 1 78 ? -2.994 8.220 1.090 1.00 89.69 78 ILE A O 1
ATOM 629 N N . VAL A 1 79 ? -1.450 6.896 2.040 1.00 90.88 79 VAL A N 1
ATOM 630 C CA . VAL A 1 79 ? -0.270 7.596 1.538 1.00 90.88 79 VAL A CA 1
ATOM 631 C C . VAL A 1 79 ? 0.553 6.615 0.697 1.00 90.88 79 VAL A C 1
ATOM 633 O O . VAL A 1 79 ? 1.131 5.673 1.247 1.00 90.88 79 VAL A O 1
ATOM 636 N N . PRO A 1 80 ? 0.640 6.823 -0.630 1.00 87.31 80 PRO A N 1
ATOM 637 C CA . PRO A 1 80 ? 1.343 5.902 -1.510 1.00 87.31 80 PRO A CA 1
ATOM 638 C C . PRO A 1 80 ? 2.845 5.886 -1.221 1.00 87.31 80 PRO A C 1
ATOM 640 O O . PRO A 1 80 ? 3.493 6.926 -1.046 1.00 87.31 80 PRO A O 1
ATOM 643 N N . SER A 1 81 ? 3.424 4.690 -1.216 1.00 85.06 81 SER A N 1
ATOM 644 C CA . SER A 1 81 ? 4.841 4.486 -0.955 1.00 85.06 81 SER A CA 1
ATOM 645 C C . SER A 1 81 ? 5.698 5.016 -2.098 1.00 85.06 81 SER A C 1
ATOM 647 O O . SER A 1 81 ? 5.590 4.606 -3.255 1.00 85.06 81 SER A O 1
ATOM 649 N N . ARG A 1 82 ? 6.644 5.903 -1.776 1.00 85.50 82 ARG A N 1
ATOM 650 C CA . ARG A 1 82 ? 7.634 6.395 -2.750 1.00 85.50 82 ARG A CA 1
ATOM 651 C C . ARG A 1 82 ? 8.817 5.442 -2.909 1.00 85.50 82 ARG A C 1
ATOM 653 O O . ARG A 1 82 ? 9.567 5.569 -3.872 1.00 85.50 82 ARG A O 1
ATOM 660 N N . SER A 1 83 ? 8.998 4.488 -1.998 1.00 84.75 83 SER A N 1
ATOM 661 C CA . SER A 1 83 ? 10.185 3.627 -1.948 1.00 84.75 83 SER A CA 1
ATOM 662 C C . SER A 1 83 ? 10.320 2.729 -3.176 1.00 84.75 83 SER A C 1
ATOM 664 O O . SER A 1 83 ? 11.425 2.536 -3.678 1.00 84.75 83 SER A O 1
ATOM 666 N N . THR A 1 84 ? 9.211 2.195 -3.688 1.00 82.50 84 THR A N 1
ATOM 667 C CA . THR A 1 84 ? 9.209 1.348 -4.891 1.00 82.50 84 THR A CA 1
ATOM 668 C C . THR A 1 84 ? 9.549 2.160 -6.138 1.00 82.50 84 THR A C 1
ATOM 670 O O . THR A 1 84 ? 10.485 1.818 -6.855 1.00 82.50 84 THR A O 1
ATOM 673 N N . TYR A 1 85 ? 8.893 3.307 -6.333 1.00 85.25 85 TYR A N 1
ATOM 674 C CA . TYR A 1 85 ? 9.201 4.212 -7.443 1.00 85.25 85 TYR A CA 1
ATOM 675 C C . TYR A 1 85 ? 10.644 4.715 -7.403 1.00 85.25 85 TYR A C 1
ATOM 677 O O . TYR A 1 85 ? 11.322 4.722 -8.426 1.00 85.25 85 TYR A O 1
ATOM 685 N N . ARG A 1 86 ? 11.155 5.086 -6.222 1.00 91.00 86 ARG A N 1
ATOM 686 C CA . ARG A 1 86 ? 12.556 5.503 -6.061 1.00 91.00 86 ARG A CA 1
ATOM 687 C C . ARG A 1 86 ? 13.528 4.395 -6.459 1.00 91.00 86 ARG A C 1
ATOM 689 O O . ARG A 1 86 ? 14.513 4.690 -7.129 1.00 91.00 86 ARG A O 1
ATOM 696 N N . ARG A 1 87 ? 13.242 3.137 -6.100 1.00 90.56 87 ARG A N 1
ATOM 697 C CA . ARG A 1 87 ? 14.037 1.978 -6.533 1.00 90.56 87 ARG A CA 1
ATOM 698 C C . ARG A 1 87 ? 13.995 1.807 -8.049 1.00 90.56 87 ARG A C 1
ATOM 700 O O . ARG A 1 87 ? 15.051 1.665 -8.651 1.00 90.56 87 ARG A O 1
ATOM 707 N N . PHE A 1 88 ? 12.825 1.904 -8.677 1.00 91.31 88 PHE A N 1
ATOM 708 C CA . PHE A 1 88 ? 12.714 1.822 -10.137 1.00 91.31 88 PHE A CA 1
ATOM 709 C C . PHE A 1 88 ? 13.486 2.936 -10.843 1.00 91.31 88 PHE A C 1
ATOM 711 O O . PHE A 1 88 ? 14.283 2.653 -11.731 1.00 91.31 88 PHE A O 1
ATOM 718 N N . HIS A 1 89 ? 13.333 4.187 -10.406 1.00 95.19 89 HIS A N 1
ATOM 719 C CA . HIS A 1 89 ? 14.102 5.304 -10.956 1.00 95.19 89 HIS A CA 1
ATOM 720 C C . HIS A 1 89 ? 15.609 5.112 -10.779 1.00 95.19 89 HIS A C 1
ATOM 722 O O . HIS A 1 89 ? 16.374 5.403 -11.695 1.00 95.19 89 HIS A O 1
ATOM 728 N N . HIS A 1 90 ? 16.040 4.596 -9.627 1.00 95.56 90 HIS A N 1
ATOM 729 C CA . HIS A 1 90 ? 17.446 4.300 -9.383 1.00 95.56 90 HIS A CA 1
ATOM 730 C C . HIS A 1 90 ? 17.977 3.209 -10.323 1.00 95.56 90 HIS A C 1
ATOM 732 O O . HIS A 1 90 ? 19.056 3.367 -10.888 1.00 95.56 90 HIS A O 1
ATOM 738 N N . VAL A 1 91 ? 17.203 2.143 -10.549 1.00 94.94 91 VAL A N 1
ATOM 739 C CA . VAL A 1 91 ? 17.558 1.079 -11.499 1.00 94.94 91 VAL A CA 1
ATOM 740 C C . VAL A 1 91 ? 17.640 1.625 -12.921 1.00 94.94 91 VAL A C 1
ATOM 742 O O . VAL A 1 91 ? 18.631 1.375 -13.593 1.00 94.94 91 VAL A O 1
ATOM 745 N N . VAL A 1 92 ? 16.664 2.422 -13.367 1.00 94.38 92 VAL A N 1
ATOM 746 C CA . VAL A 1 92 ? 16.688 3.056 -14.698 1.00 94.38 92 VAL A CA 1
ATOM 747 C C . VAL A 1 92 ? 17.908 3.964 -14.861 1.00 94.38 92 VAL A C 1
ATOM 749 O O . VAL A 1 92 ? 18.549 3.951 -15.907 1.00 94.38 92 VAL A O 1
ATOM 752 N N . PHE A 1 93 ? 18.265 4.721 -13.823 1.00 94.81 93 PHE A N 1
ATOM 753 C CA . PHE A 1 93 ? 19.465 5.556 -13.822 1.00 94.81 93 PHE A CA 1
ATOM 754 C C . PHE A 1 93 ? 20.760 4.731 -13.913 1.00 94.81 93 PHE A C 1
ATOM 756 O O . PHE A 1 93 ? 21.700 5.124 -14.603 1.00 94.81 93 PHE A O 1
ATOM 763 N N . LEU A 1 94 ? 20.819 3.593 -13.217 1.00 95.62 94 LEU A N 1
ATOM 764 C CA . LEU A 1 94 ? 22.009 2.749 -13.150 1.00 95.62 94 LEU A CA 1
ATOM 765 C C . LEU A 1 94 ? 22.160 1.831 -14.373 1.00 95.62 94 LEU A C 1
ATOM 767 O O . LEU A 1 94 ? 23.283 1.535 -14.779 1.00 95.62 94 LEU A O 1
ATOM 771 N N . ALA A 1 95 ? 21.048 1.419 -14.982 1.00 95.00 95 ALA A N 1
ATOM 772 C CA . ALA A 1 95 ? 20.996 0.413 -16.034 1.00 95.00 95 ALA A CA 1
ATOM 773 C C . ALA A 1 95 ? 21.948 0.685 -17.215 1.00 95.00 95 ALA A C 1
ATOM 775 O O . ALA A 1 95 ? 22.672 -0.237 -17.595 1.00 95.00 95 ALA A O 1
ATOM 776 N N . PRO A 1 96 ? 22.059 1.911 -17.771 1.00 92.56 96 PRO A N 1
ATOM 777 C CA . PRO A 1 96 ? 23.002 2.178 -18.858 1.00 92.56 96 PRO A CA 1
ATOM 778 C C . PRO A 1 96 ? 24.466 1.930 -18.478 1.00 92.56 96 PRO A C 1
ATOM 780 O O . PRO A 1 96 ? 25.269 1.600 -19.347 1.00 92.56 96 PRO A O 1
ATOM 783 N N . ARG A 1 97 ? 24.814 2.082 -17.191 1.00 92.19 97 ARG A N 1
ATOM 784 C CA . ARG A 1 97 ? 26.176 1.892 -16.671 1.00 92.19 97 ARG A CA 1
ATOM 785 C C . ARG A 1 97 ? 26.479 0.433 -16.333 1.00 92.19 97 ARG A C 1
ATOM 787 O O . ARG A 1 97 ? 27.631 0.036 -16.436 1.00 92.19 97 ARG A O 1
ATOM 794 N N . THR A 1 98 ? 25.482 -0.342 -15.906 1.00 93.75 98 THR A N 1
ATOM 795 C CA . THR A 1 98 ? 25.682 -1.729 -15.449 1.00 93.75 98 THR A CA 1
ATOM 796 C C . THR A 1 98 ? 25.391 -2.778 -16.513 1.00 93.75 98 THR A C 1
ATOM 798 O O . THR A 1 98 ? 26.107 -3.769 -16.585 1.00 93.75 98 THR A O 1
ATOM 801 N N . LEU A 1 99 ? 24.355 -2.581 -17.331 1.00 90.50 99 LEU A N 1
ATOM 802 C CA . LEU A 1 99 ? 23.913 -3.545 -18.348 1.00 90.50 99 LEU A CA 1
ATOM 803 C C . LEU A 1 99 ? 24.475 -3.220 -19.739 1.00 90.50 99 LEU A C 1
ATOM 805 O O . LEU A 1 99 ? 24.669 -4.119 -20.554 1.00 90.50 99 LEU A O 1
ATOM 809 N N . GLY A 1 100 ? 24.756 -1.942 -20.006 1.00 88.56 100 GLY A N 1
ATOM 810 C CA . GLY A 1 100 ? 25.233 -1.470 -21.305 1.00 88.56 100 GLY A CA 1
ATOM 811 C C . GLY A 1 100 ? 24.135 -1.394 -22.374 1.00 88.56 100 GLY A C 1
ATOM 812 O O . GLY A 1 100 ? 23.032 -1.926 -22.232 1.00 88.56 100 GLY A O 1
ATOM 813 N N . LYS A 1 101 ? 24.432 -0.690 -23.472 1.00 87.38 101 LYS A N 1
ATOM 814 C CA . LYS A 1 101 ? 23.457 -0.415 -24.541 1.00 87.38 101 LYS A CA 1
ATOM 815 C C . LYS A 1 101 ? 23.037 -1.674 -25.303 1.00 87.38 101 LYS A C 1
ATOM 817 O O . LYS A 1 101 ? 21.868 -1.785 -25.644 1.00 87.38 101 LYS A O 1
ATOM 822 N N . GLU A 1 102 ? 23.950 -2.619 -25.509 1.00 88.44 102 GLU A N 1
ATOM 823 C CA . GLU A 1 102 ? 23.671 -3.846 -26.272 1.00 88.44 102 GLU A CA 1
ATOM 824 C C . GLU A 1 102 ? 22.638 -4.755 -25.595 1.00 88.44 102 GLU A C 1
ATOM 826 O O . GLU A 1 102 ? 21.935 -5.491 -26.276 1.00 88.44 102 GLU A O 1
ATOM 831 N N . ILE A 1 103 ? 22.508 -4.684 -24.265 1.00 88.25 103 ILE A N 1
ATOM 832 C CA . ILE A 1 103 ? 21.486 -5.430 -23.518 1.00 88.25 103 ILE A CA 1
ATOM 833 C C . ILE A 1 103 ? 20.173 -4.645 -23.437 1.00 88.25 103 ILE A C 1
ATOM 835 O O . ILE A 1 103 ? 19.102 -5.225 -23.580 1.00 88.25 103 ILE A O 1
ATOM 839 N N . LEU A 1 104 ? 20.235 -3.331 -23.196 1.00 91.19 104 LEU A N 1
ATOM 840 C CA . LEU A 1 104 ? 19.037 -2.499 -23.014 1.00 91.19 104 LEU A CA 1
ATOM 841 C C . LEU A 1 104 ? 18.313 -2.177 -24.324 1.00 91.19 104 LEU A C 1
ATOM 843 O O . LEU A 1 104 ? 17.090 -2.072 -24.344 1.00 91.19 104 LEU A O 1
ATOM 847 N N . PHE A 1 105 ? 19.074 -1.992 -25.400 1.00 91.31 105 PHE A N 1
ATOM 848 C CA . PHE A 1 105 ? 18.597 -1.613 -26.727 1.00 91.31 105 PHE A CA 1
ATOM 849 C C . PHE A 1 105 ? 19.340 -2.435 -27.792 1.00 91.31 105 PHE A C 1
ATOM 851 O O . PHE A 1 105 ? 20.129 -1.873 -28.561 1.00 91.31 10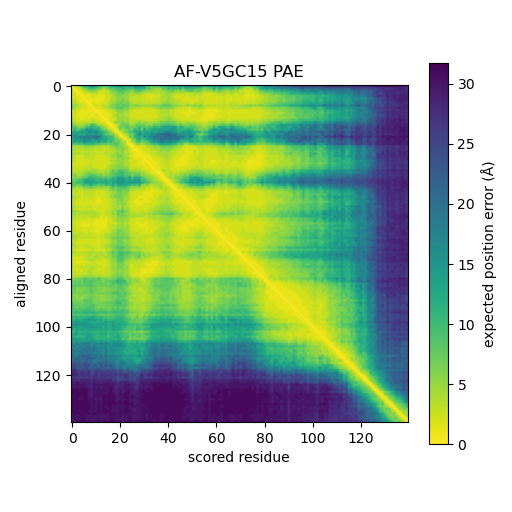5 PHE A O 1
ATOM 858 N N . PRO A 1 106 ? 19.140 -3.765 -27.816 1.00 90.00 106 PRO A N 1
ATOM 859 C CA . PRO A 1 106 ? 19.860 -4.652 -28.718 1.00 90.00 106 PRO A CA 1
ATOM 860 C C . PRO A 1 106 ? 19.601 -4.261 -30.173 1.00 90.00 106 PRO A C 1
ATOM 862 O O . PRO A 1 106 ? 18.459 -4.167 -30.619 1.00 90.00 106 PRO A O 1
ATOM 865 N N . SER A 1 107 ? 20.683 -4.030 -30.915 1.00 90.81 107 SER A N 1
ATOM 866 C CA . SER A 1 107 ? 20.630 -3.729 -32.351 1.00 90.81 107 SER A CA 1
ATOM 867 C C . SER A 1 107 ? 20.929 -4.952 -33.220 1.00 90.81 107 SER A C 1
ATOM 869 O O . SER A 1 107 ? 20.591 -4.979 -34.404 1.00 90.81 107 SER A O 1
ATOM 871 N N . ARG A 1 108 ? 21.569 -5.967 -32.629 1.00 86.62 108 ARG A N 1
ATOM 872 C CA . ARG A 1 108 ? 21.944 -7.237 -33.249 1.00 86.62 108 ARG A CA 1
ATOM 873 C C . ARG A 1 108 ? 21.841 -8.350 -32.213 1.00 86.62 108 ARG A C 1
ATOM 875 O O . ARG A 1 108 ? 22.068 -8.122 -31.027 1.00 86.62 108 ARG A O 1
ATOM 882 N N . VAL A 1 109 ? 21.499 -9.550 -32.668 1.00 84.62 109 VAL A N 1
ATOM 883 C CA . VAL A 1 109 ? 21.479 -10.747 -31.824 1.00 84.62 109 VAL A CA 1
ATOM 884 C C . VAL A 1 109 ? 22.867 -11.379 -31.860 1.00 84.62 109 VAL A C 1
ATOM 886 O O . VAL A 1 109 ? 23.407 -11.622 -32.938 1.00 84.62 109 VAL A O 1
ATOM 889 N N . HIS A 1 110 ? 23.441 -11.626 -30.685 1.00 81.69 110 HIS A N 1
ATOM 890 C CA . HIS A 1 110 ? 24.687 -12.368 -30.529 1.00 81.69 110 HIS A CA 1
ATOM 891 C C . HIS A 1 110 ? 24.363 -13.732 -29.929 1.00 81.69 110 HIS A C 1
ATOM 893 O O . HIS A 1 110 ? 23.923 -13.804 -28.779 1.00 81.69 110 HIS A O 1
ATOM 899 N N . GLU A 1 111 ? 24.573 -14.798 -30.698 1.00 84.50 111 GLU A N 1
ATOM 900 C CA . GLU A 1 111 ? 24.513 -16.153 -30.155 1.00 84.50 111 GLU A CA 1
ATOM 901 C C . GLU A 1 111 ? 25.606 -16.310 -29.095 1.00 84.50 111 GLU A C 1
ATOM 903 O O . GLU A 1 111 ? 26.768 -15.955 -29.308 1.00 84.50 111 GLU A O 1
ATOM 908 N N . LYS A 1 112 ? 25.201 -16.780 -27.916 1.00 83.75 112 LYS A N 1
ATOM 909 C CA . LYS A 1 112 ? 26.106 -17.182 -26.843 1.00 83.75 112 LYS A CA 1
ATOM 910 C C . LYS A 1 112 ? 26.019 -18.688 -26.704 1.00 83.75 112 LYS A C 1
ATOM 912 O O . LYS A 1 112 ? 24.940 -19.255 -26.873 1.00 83.75 112 LYS A O 1
ATOM 917 N N . ASP A 1 113 ? 27.136 -19.296 -26.331 1.00 86.31 113 ASP A N 1
ATOM 918 C CA . ASP A 1 113 ? 27.154 -20.701 -25.957 1.00 86.31 113 ASP A CA 1
ATOM 919 C C . ASP A 1 113 ? 26.162 -20.968 -24.822 1.00 86.31 113 ASP A C 1
ATOM 921 O O . ASP A 1 113 ? 25.832 -20.082 -24.021 1.00 86.31 113 ASP 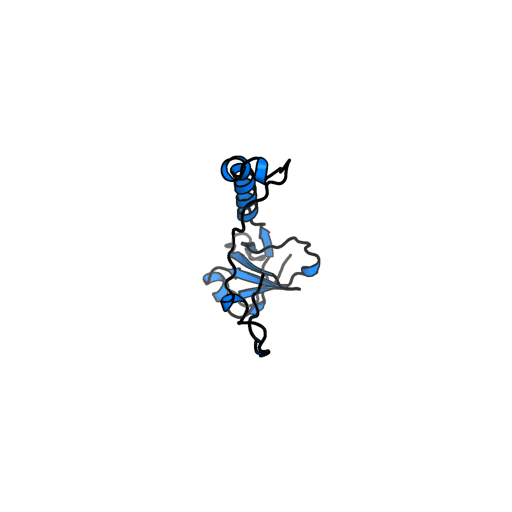A O 1
ATOM 925 N N . VAL A 1 114 ? 25.683 -22.207 -24.769 1.00 87.44 114 VAL A N 1
ATOM 926 C CA . VAL A 1 114 ? 24.731 -22.679 -23.766 1.00 87.44 114 VAL A CA 1
ATOM 927 C C . VAL A 1 114 ? 25.236 -22.320 -22.363 1.00 87.44 114 VAL A C 1
ATOM 929 O O . VAL A 1 114 ? 26.247 -22.834 -21.895 1.00 87.44 114 VAL A O 1
ATOM 932 N N . GLN A 1 115 ? 24.521 -21.415 -21.688 1.00 84.88 115 GLN A N 1
ATOM 933 C CA . GLN A 1 115 ? 24.890 -20.929 -20.350 1.00 84.88 115 GLN A CA 1
ATOM 934 C C . GLN A 1 115 ? 24.409 -21.854 -19.225 1.00 84.88 115 GLN A C 1
ATOM 936 O O . GLN A 1 115 ? 24.825 -21.703 -18.079 1.00 84.88 115 GLN A O 1
ATOM 941 N N . LEU A 1 116 ? 23.513 -22.789 -19.546 1.00 84.94 116 LEU A N 1
ATOM 942 C CA . LEU A 1 116 ? 22.916 -23.736 -18.614 1.00 84.94 116 LEU A CA 1
ATOM 943 C C . LEU A 1 116 ? 23.069 -25.144 -19.176 1.00 84.94 116 LEU A C 1
ATOM 945 O O . LEU A 1 116 ? 22.447 -25.488 -20.177 1.00 84.94 116 LEU A O 1
ATOM 949 N N . HIS A 1 117 ? 23.891 -25.956 -18.522 1.00 80.94 117 HIS A N 1
ATOM 950 C CA . HIS A 1 117 ? 24.000 -27.372 -18.834 1.00 80.94 117 HIS A CA 1
ATOM 951 C C . HIS A 1 117 ? 23.000 -28.132 -17.963 1.00 80.94 117 HIS A C 1
ATOM 953 O O . HIS A 1 117 ? 23.284 -28.419 -16.802 1.00 80.94 117 HIS A O 1
ATOM 959 N N . PHE A 1 118 ? 21.822 -28.433 -18.506 1.00 79.81 118 PHE A N 1
ATOM 960 C CA . PHE A 1 118 ? 20.889 -29.340 -17.842 1.00 79.81 118 PHE A CA 1
ATOM 961 C C . PHE A 1 118 ? 21.531 -30.725 -17.798 1.00 79.81 118 PHE A C 1
ATOM 963 O O . PHE A 1 118 ? 21.961 -31.240 -18.830 1.00 79.81 118 PHE A O 1
ATOM 970 N N . SER A 1 119 ? 21.675 -31.296 -16.605 1.00 81.19 119 SER A N 1
ATOM 971 C CA . SER A 1 119 ? 22.104 -32.683 -16.482 1.00 81.19 119 SER A CA 1
ATOM 972 C C . SER A 1 119 ? 20.883 -33.592 -16.603 1.00 81.19 119 SER A C 1
ATOM 974 O O . SER A 1 119 ? 19.789 -33.221 -16.180 1.00 81.19 119 SER A O 1
ATOM 976 N N . ASP A 1 120 ? 21.052 -34.799 -17.149 1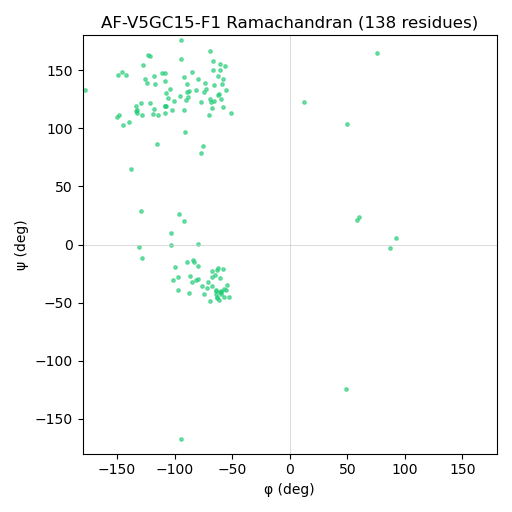.00 70.31 120 ASP A N 1
ATOM 977 C CA . ASP A 1 120 ? 19.952 -35.771 -17.252 1.00 70.31 120 ASP A CA 1
ATOM 978 C C . ASP A 1 120 ? 19.339 -36.105 -15.876 1.00 70.31 120 ASP A C 1
ATOM 980 O O . ASP A 1 120 ? 18.185 -36.508 -15.791 1.00 70.31 120 ASP A O 1
ATOM 984 N N . ALA A 1 121 ? 20.071 -35.875 -14.780 1.00 64.94 121 ALA A N 1
ATOM 985 C CA . ALA A 1 121 ? 19.562 -36.017 -13.418 1.00 64.94 121 ALA A CA 1
ATOM 986 C C . ALA A 1 121 ? 18.493 -34.968 -13.046 1.00 64.94 121 ALA A C 1
ATOM 988 O O . ALA A 1 121 ? 17.616 -35.264 -12.237 1.00 64.94 121 ALA A O 1
ATOM 989 N N . ASP A 1 122 ? 18.522 -33.780 -13.660 1.00 64.31 122 ASP A N 1
ATOM 990 C CA . ASP A 1 122 ? 17.561 -32.693 -13.408 1.00 64.31 122 ASP A CA 1
ATOM 991 C C . ASP A 1 122 ? 16.229 -32.912 -14.150 1.00 64.31 122 ASP A C 1
ATOM 993 O O . ASP A 1 122 ? 15.202 -32.337 -13.792 1.00 64.31 122 ASP A O 1
ATOM 997 N N . LEU A 1 123 ? 16.233 -33.771 -15.176 1.00 59.09 123 LEU A N 1
ATOM 998 C CA . LEU A 1 123 ? 15.057 -34.114 -15.983 1.00 59.09 123 LEU A CA 1
ATOM 999 C C . LEU A 1 123 ? 14.268 -35.307 -15.407 1.00 59.09 123 LEU A C 1
ATOM 1001 O O . LEU A 1 123 ? 13.107 -35.500 -15.760 1.00 59.09 123 LEU A O 1
ATOM 1005 N N . ILE A 1 124 ? 14.853 -36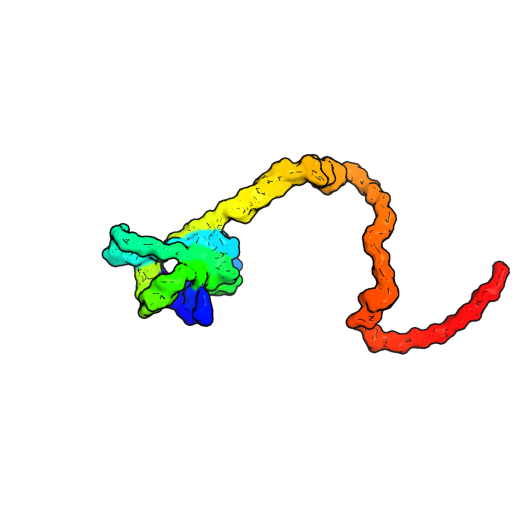.079 -14.478 1.00 55.62 124 ILE A N 1
ATOM 1006 C CA . ILE A 1 124 ? 14.246 -37.294 -13.885 1.00 55.62 124 ILE A CA 1
ATOM 1007 C C . ILE A 1 124 ? 13.546 -36.991 -12.542 1.00 55.62 124 ILE A C 1
ATOM 1009 O O . ILE A 1 124 ? 13.378 -37.860 -11.693 1.00 55.62 124 ILE A O 1
ATOM 1013 N N . GLN A 1 125 ? 13.086 -35.757 -12.319 1.00 53.84 125 GLN A N 1
ATOM 1014 C CA . GLN A 1 125 ? 12.180 -35.461 -11.197 1.00 53.84 125 GLN A CA 1
ATOM 1015 C C . GLN A 1 125 ? 10.717 -35.275 -11.598 1.00 53.84 125 GLN A C 1
ATOM 1017 O O . GLN A 1 125 ? 9.895 -35.084 -10.703 1.00 53.84 125 GLN A O 1
ATOM 1022 N N . HIS A 1 126 ? 10.357 -35.386 -12.887 1.00 51.62 126 HIS A N 1
ATOM 1023 C CA . HIS A 1 126 ? 8.971 -35.124 -13.286 1.00 51.62 126 HIS A CA 1
ATOM 1024 C C . HIS A 1 126 ? 8.244 -36.137 -14.176 1.00 51.62 126 HIS A C 1
ATOM 1026 O O . HIS A 1 126 ? 7.046 -35.951 -14.343 1.00 51.62 126 HIS A O 1
ATOM 1032 N N . ASP A 1 127 ? 8.852 -37.236 -14.637 1.00 43.97 127 ASP A N 1
ATOM 1033 C CA . ASP A 1 127 ? 8.084 -38.291 -15.319 1.00 43.97 127 ASP A CA 1
ATOM 1034 C C . ASP A 1 127 ? 8.616 -39.695 -15.016 1.00 43.97 127 ASP A C 1
ATOM 1036 O O . ASP A 1 127 ? 9.619 -40.165 -15.552 1.00 43.97 127 ASP A O 1
ATOM 1040 N N . GLY A 1 128 ? 7.904 -40.395 -14.132 1.00 50.47 128 GLY A N 1
ATOM 1041 C CA . GLY A 1 128 ? 8.080 -41.823 -13.919 1.00 50.47 128 GLY A CA 1
ATOM 1042 C C . GLY A 1 128 ? 7.453 -42.616 -15.058 1.00 50.47 128 GLY A C 1
ATOM 1043 O O . GLY A 1 128 ? 6.334 -43.090 -14.910 1.00 50.47 128 GLY A O 1
ATOM 1044 N N . LEU A 1 129 ? 8.176 -42.810 -16.162 1.00 41.81 129 LEU A N 1
ATOM 1045 C CA . LEU A 1 129 ? 7.898 -43.882 -17.121 1.00 41.81 129 LEU A CA 1
ATOM 1046 C C . LEU A 1 129 ? 9.209 -44.502 -17.619 1.00 41.81 129 LEU A C 1
ATOM 1048 O O . LEU A 1 129 ? 9.936 -43.942 -18.432 1.00 41.81 129 LEU A O 1
ATOM 1052 N N . ASN A 1 130 ? 9.484 -45.703 -17.106 1.00 42.91 130 ASN A N 1
ATOM 1053 C CA . ASN A 1 130 ? 10.531 -46.604 -17.571 1.00 42.91 130 ASN A CA 1
ATOM 1054 C C . ASN A 1 130 ? 10.328 -46.952 -19.049 1.00 42.91 130 ASN A C 1
ATOM 1056 O O . ASN A 1 130 ? 9.366 -47.647 -19.373 1.00 42.91 130 ASN A O 1
ATOM 1060 N N . LEU A 1 131 ? 11.284 -46.601 -19.908 1.00 41.31 131 LEU A N 1
ATOM 1061 C CA . LEU A 1 131 ? 11.501 -47.316 -21.163 1.00 41.31 131 LEU A CA 1
ATOM 1062 C C . LEU A 1 131 ? 12.990 -47.623 -21.328 1.00 41.31 131 LEU A C 1
ATOM 1064 O O . LEU A 1 131 ? 13.849 -46.756 -21.448 1.00 41.31 131 LEU A O 1
ATOM 1068 N N . THR A 1 132 ? 13.253 -48.920 -21.264 1.00 43.16 132 THR A N 1
ATOM 1069 C CA . THR A 1 132 ? 14.528 -49.610 -21.415 1.00 43.16 132 THR A CA 1
ATOM 1070 C C . THR A 1 132 ? 15.184 -49.333 -22.767 1.00 43.16 132 THR A C 1
ATOM 1072 O O . THR A 1 132 ? 14.517 -49.313 -23.801 1.00 43.16 132 THR A O 1
ATOM 1075 N N . SER A 1 133 ? 16.508 -49.202 -22.753 1.00 46.50 133 SER A N 1
ATOM 1076 C CA . SER A 1 133 ? 17.371 -49.131 -23.934 1.00 46.50 133 SER A CA 1
ATOM 1077 C C . SER A 1 133 ? 17.285 -50.385 -24.819 1.00 46.50 133 SER A C 1
ATOM 1079 O O . SER A 1 133 ? 17.035 -51.487 -24.326 1.00 46.50 133 SER A O 1
ATOM 1081 N N . PRO A 1 134 ? 17.607 -50.244 -26.119 1.00 39.06 134 PRO A N 1
ATOM 1082 C CA . PRO A 1 134 ? 18.490 -51.233 -26.722 1.00 39.06 134 PRO A CA 1
ATOM 1083 C C . PRO A 1 134 ? 19.621 -50.600 -27.554 1.00 39.06 134 PRO A C 1
ATOM 1085 O O . PRO A 1 134 ? 19.415 -49.910 -28.545 1.00 39.06 134 PRO A O 1
ATOM 1088 N N . THR A 1 135 ? 20.838 -50.895 -27.102 1.00 37.81 135 THR A N 1
ATOM 1089 C CA . THR A 1 135 ? 21.938 -51.498 -27.873 1.00 37.81 135 THR A CA 1
ATOM 1090 C C . THR A 1 135 ? 22.329 -50.908 -29.238 1.00 37.81 135 THR A C 1
ATOM 1092 O O . THR A 1 135 ? 21.755 -51.216 -30.275 1.00 37.81 135 THR A O 1
ATOM 1095 N N . SER A 1 136 ? 23.445 -50.169 -29.202 1.00 41.25 136 SER A N 1
ATOM 1096 C CA . SER A 1 136 ? 24.611 -50.217 -30.105 1.00 41.25 136 SER A CA 1
ATOM 1097 C C . SER A 1 136 ? 24.476 -51.005 -31.416 1.00 41.25 136 SER A C 1
ATOM 1099 O O . SER A 1 136 ? 24.371 -52.227 -31.383 1.00 41.25 136 SER A O 1
ATOM 1101 N N . ASN A 1 137 ? 24.708 -50.329 -32.548 1.00 36.19 137 ASN A N 1
ATOM 1102 C CA . ASN A 1 137 ? 25.574 -50.860 -33.605 1.00 36.19 137 ASN A CA 1
ATOM 1103 C C . ASN A 1 137 ? 26.271 -49.728 -34.378 1.00 36.19 137 ASN A C 1
ATOM 1105 O O . ASN A 1 137 ? 25.664 -48.997 -35.154 1.00 36.19 137 ASN A O 1
ATOM 1109 N N . LYS A 1 138 ? 27.588 -49.625 -34.162 1.00 40.91 138 LYS A N 1
ATOM 1110 C CA . LYS A 1 138 ? 28.556 -49.016 -35.083 1.00 40.91 138 LYS A CA 1
ATOM 1111 C C . LYS A 1 138 ? 28.771 -49.970 -36.262 1.00 40.91 138 LYS A C 1
ATOM 1113 O O . LYS A 1 138 ? 29.009 -51.148 -35.998 1.00 40.91 138 LYS A O 1
ATOM 1118 N N . LYS A 1 139 ? 28.859 -49.464 -37.497 1.00 42.88 139 LYS A N 1
ATOM 1119 C CA . LYS A 1 139 ? 29.981 -49.760 -38.416 1.00 42.88 139 LYS A CA 1
ATOM 1120 C C . LYS A 1 139 ? 29.877 -49.011 -39.753 1.00 42.88 139 LYS A C 1
ATOM 1122 O O . LYS A 1 139 ? 28.840 -49.083 -40.396 1.00 42.88 139 LYS A O 1
ATOM 1127 N N . LEU A 1 140 ? 31.036 -48.427 -40.087 1.00 35.91 140 LEU A N 1
ATOM 1128 C CA . LEU A 1 140 ? 31.576 -47.879 -41.343 1.00 35.91 140 LEU A CA 1
ATOM 1129 C C . LEU A 1 140 ? 30.735 -46.870 -42.130 1.00 35.91 140 LEU A C 1
ATOM 1131 O O . LEU A 1 140 ? 29.787 -47.284 -42.822 1.00 35.91 140 LEU A O 1
#

Organism: Anoplophora glabripennis (NCBI:txid217634)

Radius of gyration: 27.25 Å; Cα contacts (8 Å, |Δi|>4): 172; chains: 1; bounding box: 47×68×63 Å

InterPro domains:
  IPR049080 Helicase MOV-10-like, beta-barrel domain [PF21634] (9-71)

Sequence (140 aa):
DKACFIPYEDFLLLEIENLSERRPSIVLGDKVIASDPSNKNGMDFEGCVHKVGAKHVFLKFSQIFHDKYNGEDYSIKIVPSRSTYRRFHHVVFLAPRTLGKEILFPSRVHEKDVQLHFSDADLIQHDGLNLTSPTSNKKL

pLDDT: mean 82.15, std 16.6, range [35.91, 96.44]

Mean predicted aligned error: 12.57 Å

Solvent-accessible surface area (backbone atoms only — not comparable to full-atom values): 8836 Å² total; per-residue (Å²): 104,74,47,53,55,46,84,49,93,91,29,38,30,37,76,40,82,57,39,73,73,53,54,73,79,78,51,80,59,17,35,36,38,39,31,50,74,87,41,87,87,54,78,70,43,63,24,32,31,72,45,79,54,66,48,39,36,33,25,43,57,49,67,72,52,62,75,66,60,80,69,62,67,25,33,58,44,79,45,82,52,59,66,63,58,52,50,51,54,51,48,64,69,44,39,64,79,76,63,32,59,68,69,79,60,58,86,68,89,77,93,69,77,85,88,69,84,83,51,75,77,74,63,68,80,79,67,98,71,93,77,82,86,82,80,88,82,90,82,136